Protein AF-A0A2S0VUU7-F1 (afdb_monomer)

Foldseek 3Di:
DD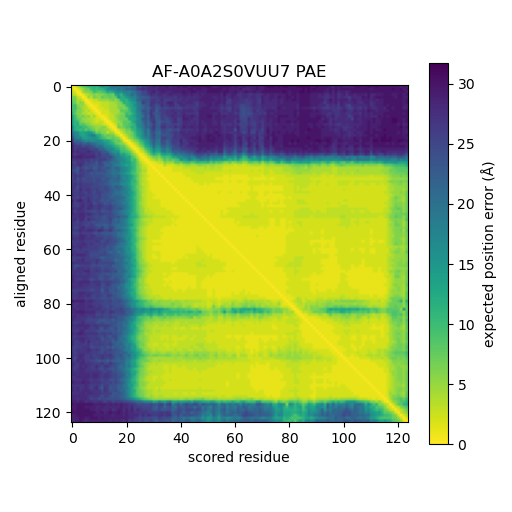DPVVVVVVVVVVVVVVVVPPDPPPDPDVLVVLLVVLVVQLVVCVVVVVLVSNLVSLVVNCVSPLQDLVSLLSNLVSCLSVVDQLVVSCVPRLVSHDPPDPVSVVSSVVSNCSSPVRPPPDDD

InterPro domains:
  IPR011990 Tetratricopeptide-like helical domain superfamily [G3DSA:1.25.40.10] (17-124)
  IPR011990 Tetratricopeptide-like helical domain superfamily [SSF48452] (45-122)

Secondary structure (DSSP, 8-state):
---HHHHHHHHHHHHHHHGGGS--TTSPPHHHHHHHHHHHHHHHHHHTT-HHHHHHHHHHHHHH-TT-HHHHHHHHHHHTTTT--HHHHHHHHTTTS--SSHHHHHHHHHHHHHHHHTTTTS--

pLDDT: mean 83.75, std 18.26, range [49.62, 98.69]

Nearest PDB structures (foldseek):
  6fdp-assembly1_A  TM=6.605E-01  e=3.680E-01  Homo sapiens
  1a17-assembly1_A  TM=6.855E-01  e=8.028E-01  Homo sapiens
  3fp4-assembly1_A  TM=6.556E-01  e=6.190E-01  Saccharomyces cerevisiae
  6q3q-assembly1_B  TM=5.973E-01  e=7.235E-01  Arabidopsis
  5lyn-assembly1_B  TM=5.611E-01  e=7.235E-01  Saccharomyces cerevisiae

Solvent-accessible surface area (backbone atoms only — not comparable to full-atom values): 7038 Å² total; per-residue (Å²): 138,84,63,73,70,60,58,54,54,50,54,54,56,54,56,64,63,61,70,77,73,70,79,85,82,80,70,72,54,67,66,60,51,51,50,54,48,40,55,50,50,24,53,50,25,53,76,70,68,37,38,69,60,19,33,56,31,20,49,52,45,31,73,76,39,47,42,42,28,66,37,48,30,49,31,30,65,31,39,72,76,67,69,59,70,40,67,59,50,46,70,70,42,55,83,52,34,42,60,91,43,72,67,34,36,51,40,42,52,50,24,51,46,56,39,61,72,51,84,77,80,77,82,123

Mean predicted aligned error: 11.36 Å

Radius of gyration: 25.57 Å; Cα contacts (8 Å, |Δi|>4): 105; chains: 1; bounding box: 85×39×47 Å

Sequence (124 aa):
MYKPTLLVTVIMLITSIYFSNANANNFPNPIVLEYSKLVTDYNRFLSLGDYQNAFTTAKKLLDIDPSDTVSYLRLALVSENICLNFEQIIVNYAPLVSEGNESQKAIKDLANILLSSKNNHKCK

Structure (mmCIF, N/CA/C/O backbone):
data_AF-A0A2S0VUU7-F1
#
_entry.id   AF-A0A2S0VUU7-F1
#
loop_
_atom_site.group_PDB
_atom_site.id
_atom_site.type_symbol
_atom_site.label_atom_id
_atom_site.label_alt_id
_atom_site.label_comp_id
_atom_site.label_asym_id
_atom_site.label_entity_id
_atom_site.label_seq_id
_atom_site.pdbx_PDB_ins_code
_atom_site.Cartn_x
_atom_site.Cartn_y
_atom_site.Cartn_z
_atom_site.occupancy
_atom_site.B_iso_or_equiv
_atom_site.auth_seq_id
_atom_site.auth_comp_id
_atom_site.auth_asym_id
_atom_site.auth_atom_id
_atom_site.pdbx_PDB_model_num
ATOM 1 N N . MET A 1 1 ? 63.605 16.452 -34.794 1.00 53.25 1 MET A N 1
ATOM 2 C CA . MET A 1 1 ? 63.212 17.805 -34.334 1.00 53.25 1 MET A CA 1
ATOM 3 C C . MET A 1 1 ? 61.706 17.825 -34.100 1.00 53.25 1 MET A C 1
ATOM 5 O O . MET A 1 1 ? 60.951 17.864 -35.062 1.00 53.25 1 MET A O 1
ATOM 9 N N . TYR A 1 2 ? 6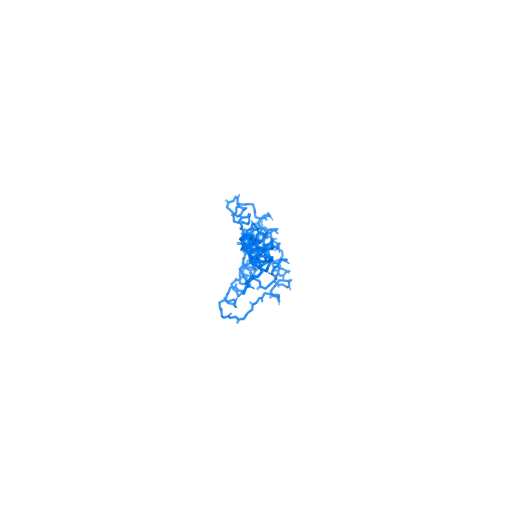1.265 17.700 -32.846 1.00 49.72 2 TYR A N 1
ATOM 10 C CA . TYR A 1 2 ? 59.844 17.717 -32.474 1.00 49.72 2 TYR A CA 1
ATOM 11 C C . TYR A 1 2 ? 59.357 19.177 -32.432 1.00 49.72 2 TYR A C 1
ATOM 13 O O . TYR A 1 2 ? 60.006 20.011 -31.801 1.00 49.72 2 TYR A O 1
ATOM 21 N N . LYS A 1 3 ? 58.275 19.519 -33.149 1.00 51.12 3 LYS A N 1
ATOM 22 C CA . LYS A 1 3 ? 57.759 20.899 -33.220 1.00 51.12 3 LYS A CA 1
ATOM 23 C C . LYS A 1 3 ? 56.951 21.222 -31.948 1.00 51.12 3 LYS A C 1
ATOM 25 O O . LYS A 1 3 ? 56.007 20.488 -31.653 1.00 51.12 3 LYS A O 1
ATOM 30 N N . PRO A 1 4 ? 57.259 22.313 -31.220 1.00 57.38 4 PRO A N 1
ATOM 31 C CA . PRO A 1 4 ? 56.635 22.636 -29.929 1.00 57.38 4 PRO A CA 1
ATOM 32 C C . PRO A 1 4 ? 55.118 22.868 -30.014 1.00 57.38 4 PRO A C 1
ATOM 34 O O . PRO A 1 4 ? 54.408 22.678 -29.032 1.00 57.38 4 PRO A O 1
ATOM 37 N N . THR A 1 5 ? 54.592 23.188 -31.198 1.00 60.53 5 THR A N 1
ATOM 38 C CA . THR A 1 5 ? 53.156 23.359 -31.452 1.00 60.53 5 THR A CA 1
ATOM 39 C C . THR A 1 5 ? 52.343 22.078 -31.280 1.00 60.53 5 THR A C 1
ATOM 41 O O . THR A 1 5 ? 51.206 22.156 -30.831 1.00 60.53 5 THR A O 1
ATOM 44 N N . LEU A 1 6 ? 52.914 20.903 -31.572 1.00 58.31 6 LEU A N 1
ATOM 45 C CA . LEU A 1 6 ? 52.187 19.630 -31.481 1.00 58.31 6 LEU A CA 1
ATOM 46 C C . LEU A 1 6 ? 51.996 19.172 -30.024 1.00 58.31 6 LEU A C 1
ATOM 48 O O . LEU A 1 6 ? 51.002 18.537 -29.687 1.00 58.31 6 LEU A O 1
ATOM 52 N N . LEU A 1 7 ? 52.945 19.512 -29.145 1.00 57.31 7 LEU A N 1
ATOM 53 C CA . LEU A 1 7 ? 52.896 19.159 -27.724 1.00 57.31 7 LEU A CA 1
ATOM 54 C C . LEU A 1 7 ? 51.825 19.979 -26.984 1.00 57.31 7 LEU A C 1
ATOM 56 O O . LEU A 1 7 ? 51.068 19.433 -26.186 1.00 57.31 7 LEU A O 1
ATOM 60 N N . VAL A 1 8 ? 51.716 21.276 -27.295 1.00 60.31 8 VAL A N 1
ATOM 61 C CA . VAL A 1 8 ? 50.739 22.187 -26.671 1.00 60.31 8 VAL A CA 1
ATOM 62 C C . VAL A 1 8 ? 49.304 21.831 -27.068 1.00 60.31 8 VAL A C 1
ATOM 64 O O . VAL A 1 8 ? 48.414 21.840 -26.219 1.00 60.31 8 VAL A O 1
ATOM 67 N N . THR A 1 9 ? 49.067 21.444 -28.325 1.00 58.78 9 THR A N 1
ATOM 68 C CA . THR A 1 9 ? 47.734 21.011 -28.781 1.00 58.78 9 THR A CA 1
ATOM 69 C C . THR A 1 9 ? 47.298 19.698 -28.141 1.00 58.78 9 THR A C 1
ATOM 71 O O . THR A 1 9 ? 46.129 19.541 -27.800 1.00 58.78 9 THR A O 1
ATOM 74 N N . VAL A 1 10 ? 48.233 18.768 -27.930 1.00 60.03 10 VAL A N 1
ATOM 75 C CA . VAL A 1 10 ? 47.947 17.494 -27.258 1.00 60.03 10 VAL A CA 1
ATOM 76 C C . VAL A 1 10 ? 47.630 17.732 -25.780 1.00 60.03 10 VAL A C 1
ATOM 78 O O . VAL A 1 10 ? 46.637 17.209 -25.291 1.00 60.03 10 VAL A O 1
ATOM 81 N N . ILE A 1 11 ? 48.375 18.598 -25.085 1.00 59.09 11 ILE A N 1
ATOM 82 C CA . ILE A 1 11 ? 48.094 18.946 -23.680 1.00 59.09 11 ILE A CA 1
ATOM 83 C C . ILE A 1 11 ? 46.722 19.635 -23.527 1.00 59.09 11 ILE A C 1
ATOM 85 O O . ILE A 1 11 ? 45.990 19.303 -22.599 1.00 59.09 11 ILE A O 1
ATOM 89 N N . MET A 1 12 ? 46.324 20.514 -24.457 1.00 57.75 12 MET A N 1
ATOM 90 C CA . MET A 1 12 ? 44.991 21.150 -24.462 1.00 57.75 12 MET A CA 1
ATOM 91 C C . MET A 1 12 ? 43.838 20.164 -24.721 1.00 57.75 12 MET A C 1
ATOM 93 O O . MET A 1 12 ? 42.755 20.309 -24.151 1.00 57.75 12 MET A O 1
ATOM 97 N N . LEU A 1 13 ? 44.055 19.144 -25.557 1.00 56.34 13 LEU A N 1
ATOM 98 C CA . LEU A 1 13 ? 43.075 18.074 -25.783 1.00 56.34 13 LEU A CA 1
ATOM 99 C C . LEU A 1 13 ? 42.935 17.160 -24.561 1.00 56.34 13 LEU A C 1
ATOM 101 O O . LEU A 1 13 ? 41.838 16.720 -24.240 1.00 56.34 13 LEU A O 1
ATOM 105 N N . ILE A 1 14 ? 44.030 16.891 -23.851 1.00 56.38 14 ILE A N 1
ATOM 106 C CA . ILE A 1 14 ? 43.991 16.024 -22.672 1.00 56.38 14 ILE A CA 1
ATOM 107 C C . ILE A 1 14 ? 43.279 16.738 -21.509 1.00 56.38 14 ILE A C 1
ATOM 109 O O . ILE A 1 14 ? 42.430 16.134 -20.860 1.00 56.38 14 ILE A O 1
ATOM 113 N N . THR A 1 15 ? 43.533 18.030 -21.264 1.00 54.94 15 THR A N 1
ATOM 114 C CA 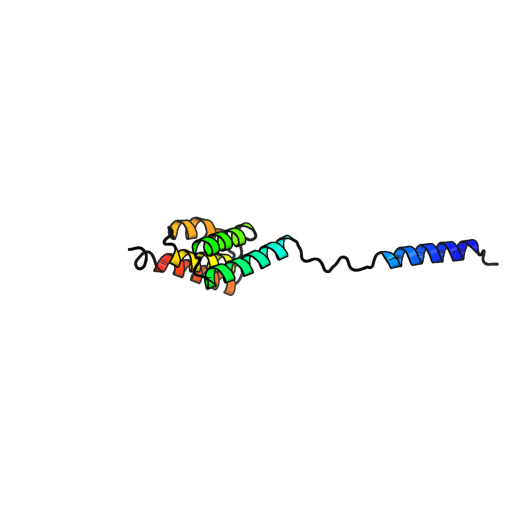. THR A 1 15 ? 42.879 18.775 -20.165 1.00 54.94 15 THR A CA 1
ATOM 115 C C . THR A 1 15 ? 41.381 19.003 -20.378 1.00 54.94 15 THR A C 1
ATOM 117 O O . THR A 1 15 ? 40.628 19.026 -19.405 1.00 54.94 15 THR A O 1
ATOM 120 N N . SER A 1 16 ? 40.923 19.110 -21.628 1.00 53.44 16 SER A N 1
ATOM 121 C CA . SER A 1 16 ? 39.493 19.223 -21.953 1.00 53.44 16 SER A CA 1
ATOM 122 C C . SER A 1 16 ? 38.713 17.919 -21.726 1.00 53.44 16 SER A C 1
ATOM 124 O O . SER A 1 16 ? 37.508 17.972 -21.493 1.00 53.44 16 SER A O 1
ATOM 126 N N . ILE A 1 17 ? 39.389 16.765 -21.691 1.00 54.41 17 ILE A N 1
ATOM 127 C CA . ILE A 1 17 ? 38.789 15.466 -21.334 1.00 54.41 17 ILE A CA 1
ATOM 128 C C . ILE A 1 17 ? 38.704 15.281 -19.805 1.00 54.41 17 ILE A C 1
ATOM 130 O O . ILE A 1 17 ? 37.841 14.556 -19.319 1.00 54.41 17 ILE A O 1
ATOM 134 N N . TYR A 1 18 ? 39.551 15.954 -19.016 1.00 51.03 18 TYR A N 1
ATOM 135 C CA . TYR A 1 18 ? 39.530 15.823 -17.551 1.00 51.03 18 TYR A CA 1
ATOM 136 C C . TYR A 1 18 ? 38.426 16.643 -16.860 1.00 51.03 18 TYR A C 1
ATOM 138 O O . TYR A 1 18 ? 38.002 16.273 -15.766 1.00 51.03 18 TYR A O 1
ATOM 146 N N . PHE A 1 19 ? 37.919 17.718 -17.477 1.00 50.59 19 PHE A N 1
ATOM 147 C CA . PHE A 1 19 ? 36.901 18.583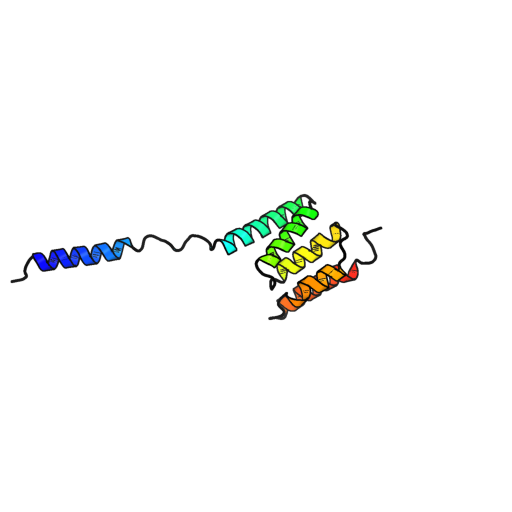 -16.854 1.00 50.59 19 PHE A CA 1
ATOM 148 C C . PHE A 1 19 ? 35.461 18.048 -16.932 1.00 50.59 19 PHE A C 1
ATOM 150 O O . PHE A 1 19 ? 34.588 18.558 -16.233 1.00 50.59 19 PHE A O 1
ATOM 157 N N . SER A 1 20 ? 35.194 17.011 -17.728 1.00 50.66 20 SER A N 1
ATOM 158 C CA . SER A 1 20 ? 33.856 16.413 -17.853 1.00 50.66 20 SER A CA 1
ATOM 159 C C . SER A 1 20 ? 33.541 15.339 -16.804 1.00 50.66 20 SER A C 1
ATOM 161 O O . SER A 1 20 ? 32.426 14.828 -16.785 1.00 50.66 20 SER A O 1
ATOM 163 N N . ASN A 1 21 ? 34.463 15.037 -15.882 1.00 52.88 21 ASN A N 1
ATOM 164 C CA . ASN A 1 21 ? 34.253 14.037 -14.826 1.00 52.88 21 ASN A CA 1
ATOM 165 C C . ASN A 1 21 ? 34.022 14.641 -13.430 1.00 52.88 21 ASN A C 1
ATOM 167 O O . ASN A 1 21 ? 34.349 14.030 -12.414 1.00 52.88 21 ASN A O 1
ATOM 171 N N . ALA A 1 22 ? 33.411 15.824 -13.357 1.00 49.72 22 ALA A N 1
ATOM 172 C CA . ALA A 1 22 ? 32.832 16.329 -12.116 1.00 49.72 22 ALA A CA 1
ATOM 173 C C . ALA A 1 22 ? 31.377 15.829 -11.969 1.00 49.72 22 ALA A C 1
ATOM 175 O O . ALA A 1 22 ? 30.436 16.507 -12.359 1.00 49.72 22 ALA A O 1
ATOM 176 N N . ASN A 1 23 ? 31.216 14.615 -11.428 1.00 54.62 23 ASN A N 1
ATOM 177 C CA . ASN A 1 23 ? 30.036 14.108 -10.703 1.00 54.62 23 ASN A CA 1
ATOM 178 C C . ASN A 1 23 ? 28.638 14.628 -11.126 1.00 54.62 23 ASN A C 1
ATOM 180 O O . ASN A 1 23 ? 28.003 15.378 -10.388 1.00 54.62 23 ASN A O 1
ATOM 184 N N . ALA A 1 24 ? 28.088 14.126 -12.235 1.00 49.62 24 ALA A N 1
ATOM 185 C CA . ALA A 1 24 ? 26.656 14.256 -12.551 1.00 49.62 24 ALA A CA 1
ATOM 186 C C . ALA A 1 24 ? 25.785 13.107 -11.982 1.00 49.62 24 ALA A C 1
ATOM 188 O O . ALA A 1 24 ? 24.571 13.103 -12.161 1.00 49.62 24 ALA A O 1
ATOM 189 N N . ASN A 1 25 ? 26.376 12.137 -11.273 1.00 52.59 25 ASN A N 1
ATOM 190 C CA . ASN A 1 25 ? 25.716 10.859 -10.961 1.00 52.59 25 ASN A CA 1
ATOM 191 C C . ASN A 1 25 ? 25.056 10.768 -9.570 1.00 52.59 25 ASN A C 1
ATOM 193 O O . ASN A 1 25 ? 24.628 9.685 -9.188 1.00 52.59 25 ASN A O 1
ATOM 197 N N . ASN A 1 26 ? 24.952 11.862 -8.807 1.00 62.53 26 ASN A N 1
ATOM 198 C CA . ASN A 1 26 ? 24.428 11.823 -7.429 1.00 62.53 26 ASN A CA 1
ATOM 199 C C . ASN A 1 26 ? 23.079 12.528 -7.223 1.00 62.53 26 ASN A C 1
ATOM 201 O O . ASN A 1 26 ? 22.648 12.689 -6.082 1.00 62.53 26 ASN A O 1
ATOM 205 N N . PHE A 1 27 ? 22.386 12.936 -8.288 1.00 62.34 27 PHE A N 1
ATOM 206 C CA . PHE A 1 27 ? 21.023 13.445 -8.148 1.00 62.34 27 PHE A CA 1
ATOM 207 C C . PHE A 1 27 ? 20.033 12.280 -8.259 1.00 62.34 27 PHE A C 1
ATOM 209 O O . PHE A 1 27 ? 19.995 11.628 -9.306 1.00 62.34 27 PHE A O 1
ATOM 216 N N . PRO A 1 28 ? 19.252 11.973 -7.203 1.00 71.62 28 PRO A N 1
ATOM 217 C CA . PRO A 1 28 ? 18.247 10.923 -7.284 1.00 71.62 28 PRO A CA 1
ATOM 218 C C . PRO A 1 28 ? 17.253 11.256 -8.399 1.00 71.62 28 PRO A C 1
ATOM 220 O O . PRO A 1 28 ? 16.857 12.411 -8.561 1.00 71.62 28 PRO A O 1
ATOM 223 N N . ASN A 1 29 ? 16.860 10.236 -9.169 1.00 86.88 29 ASN A N 1
ATOM 224 C CA . ASN A 1 29 ? 15.841 10.370 -10.207 1.00 86.88 29 ASN A CA 1
ATOM 225 C C . ASN A 1 29 ? 14.606 11.086 -9.611 1.00 86.88 29 ASN A C 1
ATOM 227 O O . ASN A 1 29 ? 14.132 10.648 -8.558 1.00 86.88 29 ASN A O 1
ATOM 231 N N . PRO A 1 30 ? 14.079 12.152 -10.247 1.00 90.88 30 PRO A N 1
ATOM 232 C CA . PRO A 1 30 ? 12.947 12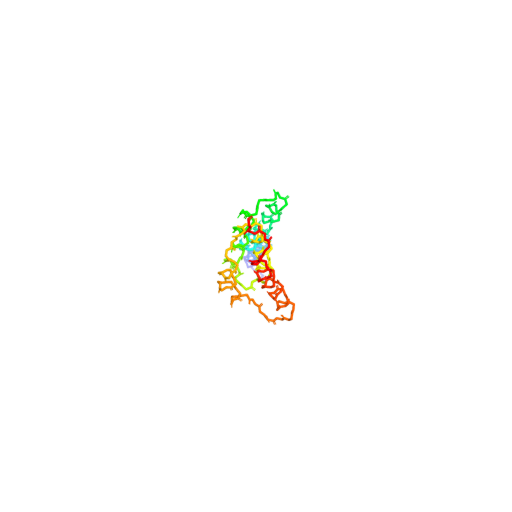.913 -9.719 1.00 90.88 30 PRO A CA 1
ATOM 233 C C . PRO A 1 30 ? 11.743 12.053 -9.316 1.00 90.88 30 PRO A C 1
ATOM 235 O O . PRO A 1 30 ? 11.135 12.320 -8.285 1.00 90.88 30 PRO A O 1
ATOM 238 N N . ILE A 1 31 ? 11.455 10.980 -10.062 1.00 91.62 31 ILE A N 1
ATOM 239 C CA . ILE A 1 31 ? 10.361 10.043 -9.758 1.00 91.62 31 ILE A CA 1
ATOM 240 C C . ILE A 1 31 ? 10.647 9.281 -8.458 1.00 91.62 31 ILE A C 1
ATOM 242 O O . ILE A 1 31 ? 9.773 9.142 -7.609 1.00 91.62 31 ILE A O 1
ATOM 246 N N . VAL A 1 32 ? 11.888 8.830 -8.257 1.00 91.69 32 VAL A N 1
ATOM 247 C CA . VAL A 1 32 ? 12.308 8.137 -7.025 1.00 91.69 32 VAL A CA 1
ATOM 248 C C . VAL A 1 32 ? 12.256 9.089 -5.826 1.00 91.69 32 VAL A C 1
ATOM 250 O O . VAL A 1 32 ? 11.834 8.703 -4.732 1.00 91.69 32 VAL A O 1
ATOM 253 N N . LEU A 1 33 ? 12.645 10.351 -6.025 1.00 93.88 33 LEU A N 1
ATOM 254 C CA . LEU A 1 33 ? 12.553 11.380 -4.993 1.00 93.88 33 LEU A CA 1
ATOM 255 C C . LEU A 1 33 ? 11.092 11.658 -4.613 1.00 93.88 33 LEU A C 1
ATOM 257 O O . LEU A 1 33 ? 10.763 11.682 -3.428 1.00 93.88 33 LEU A O 1
ATOM 261 N N . GLU A 1 34 ? 10.210 11.821 -5.594 1.00 95.94 34 GLU A N 1
ATOM 262 C CA . GLU A 1 34 ? 8.780 12.014 -5.355 1.00 95.94 34 GLU A CA 1
ATOM 263 C C . GLU A 1 34 ? 8.156 10.810 -4.644 1.00 95.94 34 GLU A C 1
ATOM 265 O O . GLU A 1 34 ? 7.494 10.973 -3.618 1.00 95.94 34 GLU A O 1
ATOM 270 N N . TYR A 1 35 ? 8.438 9.600 -5.121 1.00 96.75 35 TYR A N 1
ATOM 271 C CA . TYR A 1 35 ? 7.943 8.366 -4.523 1.00 96.75 35 TYR A CA 1
ATOM 272 C C . TYR A 1 35 ? 8.373 8.231 -3.054 1.00 96.75 35 TYR A C 1
ATOM 274 O O . TYR A 1 35 ? 7.551 8.005 -2.166 1.00 96.75 35 TYR A O 1
ATOM 282 N N . SER A 1 36 ? 9.659 8.441 -2.757 1.00 96.50 36 SER A N 1
ATOM 283 C CA . SER A 1 36 ? 10.179 8.371 -1.382 1.00 96.50 36 SER A CA 1
ATOM 284 C C . SER A 1 36 ? 9.584 9.441 -0.459 1.00 96.50 36 SER A C 1
ATOM 286 O O . SER A 1 36 ? 9.298 9.172 0.716 1.00 96.50 36 SER A O 1
ATOM 288 N N . LYS A 1 37 ? 9.323 10.641 -0.989 1.00 98.00 37 LYS A N 1
ATOM 289 C CA . LYS A 1 37 ? 8.606 11.693 -0.268 1.00 98.00 37 LYS A CA 1
ATOM 290 C C . LYS A 1 37 ? 7.174 11.266 0.045 1.00 98.00 37 LYS A C 1
ATOM 292 O O . LYS A 1 37 ? 6.758 11.398 1.193 1.00 98.00 37 LYS A O 1
ATOM 297 N N . LEU A 1 38 ? 6.450 10.704 -0.922 1.00 98.50 38 LEU A N 1
ATOM 298 C CA . LEU A 1 38 ? 5.089 10.199 -0.715 1.00 98.50 38 LEU A CA 1
ATOM 299 C C . LEU A 1 38 ? 5.057 9.078 0.333 1.00 98.50 38 LEU A C 1
ATOM 301 O O . LEU A 1 38 ? 4.195 9.088 1.206 1.00 98.50 38 LEU A O 1
ATOM 305 N N . VAL A 1 39 ? 6.026 8.160 0.340 1.00 98.38 39 VAL A N 1
ATOM 306 C CA . VAL A 1 39 ? 6.132 7.142 1.404 1.00 98.38 39 VAL A CA 1
ATOM 307 C C . VAL A 1 39 ? 6.320 7.791 2.782 1.00 98.38 39 VAL A C 1
ATOM 309 O O . VAL A 1 39 ? 5.686 7.379 3.757 1.00 98.38 39 VAL A O 1
ATOM 312 N N . THR A 1 40 ? 7.162 8.823 2.872 1.00 98.50 40 THR A N 1
ATOM 313 C CA . THR A 1 40 ? 7.407 9.562 4.122 1.00 98.50 40 THR A CA 1
ATOM 314 C C . THR A 1 40 ? 6.154 10.302 4.590 1.00 98.50 40 THR A C 1
ATOM 316 O O . THR A 1 40 ? 5.778 10.201 5.760 1.00 98.50 40 THR A O 1
ATOM 319 N N . ASP A 1 41 ? 5.475 11.000 3.681 1.00 98.56 41 ASP A N 1
ATOM 320 C CA . ASP A 1 41 ? 4.225 11.706 3.957 1.00 98.56 41 ASP A CA 1
ATOM 321 C C . ASP A 1 41 ? 3.125 10.729 4.398 1.00 98.56 41 ASP A C 1
ATOM 323 O O . ASP A 1 41 ? 2.461 10.986 5.401 1.00 98.56 41 ASP A O 1
ATOM 327 N N . TYR A 1 42 ? 2.986 9.573 3.737 1.00 98.62 42 TYR A N 1
ATOM 328 C CA . TYR A 1 42 ? 2.052 8.513 4.134 1.00 98.62 42 TYR A CA 1
ATOM 329 C C . TYR A 1 42 ? 2.298 8.068 5.578 1.00 98.62 42 TYR A C 1
ATOM 331 O O . TYR A 1 42 ? 1.366 8.036 6.381 1.00 98.62 42 TYR A O 1
ATOM 339 N N . ASN A 1 43 ? 3.549 7.751 5.928 1.00 98.44 43 ASN A N 1
ATOM 340 C CA . ASN A 1 43 ? 3.891 7.289 7.275 1.00 98.44 43 ASN A CA 1
ATOM 341 C C . ASN A 1 43 ? 3.607 8.380 8.320 1.00 98.44 43 ASN A C 1
ATOM 343 O O . ASN A 1 43 ? 3.084 8.080 9.394 1.00 98.44 43 ASN A O 1
ATOM 347 N N . ARG A 1 44 ? 3.896 9.649 7.993 1.00 98.69 44 ARG A N 1
ATOM 348 C CA . ARG A 1 44 ? 3.569 10.793 8.852 1.00 98.69 44 ARG A CA 1
ATOM 349 C C . ARG A 1 44 ? 2.061 10.900 9.072 1.00 98.69 44 ARG A C 1
ATOM 351 O O . ARG A 1 44 ? 1.633 10.936 10.221 1.00 98.69 44 ARG A O 1
ATOM 358 N N . PHE A 1 45 ? 1.257 10.917 8.012 1.00 98.56 45 PHE A N 1
ATOM 359 C CA . PHE A 1 45 ? -0.202 11.000 8.126 1.00 98.56 45 PHE A CA 1
ATOM 360 C C . PHE A 1 45 ? -0.787 9.829 8.917 1.00 98.56 45 PHE A C 1
ATOM 362 O O . PHE A 1 45 ? -1.610 10.048 9.803 1.00 98.56 45 PHE A O 1
ATOM 369 N N . LEU A 1 46 ? -0.292 8.609 8.687 1.00 96.75 46 LEU A N 1
ATOM 370 C CA . LEU A 1 46 ? -0.709 7.431 9.444 1.00 96.75 46 LEU A CA 1
ATOM 371 C C . LEU A 1 46 ? -0.405 7.584 10.944 1.00 96.75 46 LEU A C 1
ATOM 373 O O . LEU A 1 46 ? -1.264 7.296 11.771 1.00 96.75 46 LEU A O 1
ATOM 377 N N . SER A 1 47 ? 0.781 8.093 11.298 1.00 97.69 47 SER A N 1
ATOM 378 C CA . SER A 1 47 ? 1.164 8.335 12.700 1.00 97.69 47 SER A CA 1
ATOM 379 C C . SER A 1 47 ? 0.326 9.415 13.394 1.00 97.69 47 SER A C 1
ATOM 381 O O . SER A 1 47 ? 0.153 9.371 14.609 1.00 97.69 47 SER A O 1
ATOM 383 N N . LEU A 1 48 ? -0.221 10.360 12.625 1.00 97.81 48 LEU A N 1
ATOM 384 C CA . LEU A 1 48 ? -1.103 11.423 13.113 1.00 97.81 48 LEU A CA 1
ATOM 385 C C . LEU A 1 48 ? -2.581 11.000 13.163 1.00 97.81 48 LEU A C 1
ATOM 387 O O . LEU A 1 48 ? -3.417 11.787 13.599 1.00 97.81 48 LEU A O 1
ATOM 391 N N . GLY A 1 49 ? -2.921 9.791 12.701 1.00 95.62 49 GLY A N 1
ATOM 392 C CA . GLY A 1 49 ? -4.310 9.352 12.533 1.00 95.62 49 GLY A CA 1
ATOM 393 C C . GLY A 1 49 ? -5.052 10.075 11.401 1.00 95.62 49 GLY A C 1
ATOM 394 O O . GLY A 1 49 ? -6.274 9.990 11.309 1.00 95.62 49 GLY A O 1
ATOM 395 N N . ASP A 1 50 ? -4.332 10.780 10.526 1.00 97.31 50 ASP A N 1
ATOM 396 C CA . ASP A 1 50 ? -4.892 11.472 9.367 1.00 97.31 50 ASP A CA 1
ATOM 397 C C . ASP A 1 50 ? -5.070 10.488 8.202 1.00 97.31 50 ASP A C 1
ATOM 399 O O . ASP A 1 50 ? -4.323 10.455 7.216 1.00 97.31 50 ASP A O 1
ATOM 403 N N . TYR A 1 51 ? -6.063 9.616 8.354 1.00 95.44 51 TYR A N 1
ATOM 404 C CA . TYR A 1 51 ? -6.300 8.519 7.423 1.00 95.44 51 TYR A CA 1
ATOM 405 C C . TYR A 1 51 ? -6.739 9.000 6.033 1.00 95.44 51 TYR A C 1
ATOM 407 O O . TYR A 1 51 ? -6.446 8.340 5.038 1.00 95.44 51 TYR A O 1
ATOM 415 N N . GLN A 1 52 ? -7.372 10.172 5.923 1.00 96.12 52 GLN A N 1
ATOM 416 C CA . GLN A 1 52 ? -7.792 10.718 4.631 1.00 96.12 52 GLN A CA 1
ATOM 417 C C . GLN A 1 52 ? -6.587 11.141 3.775 1.00 96.12 52 GLN A C 1
ATOM 419 O O . GLN A 1 52 ? -6.516 10.821 2.579 1.00 96.12 52 GLN A O 1
ATOM 424 N N . ASN A 1 53 ? -5.610 11.825 4.376 1.00 97.81 53 ASN A N 1
ATOM 425 C CA . ASN A 1 53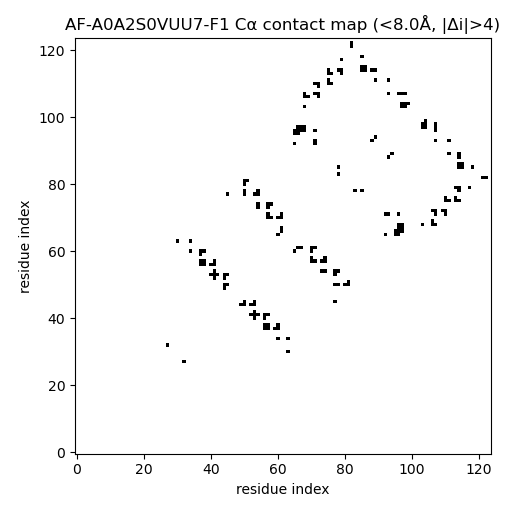 ? -4.388 12.209 3.672 1.00 97.81 53 ASN A CA 1
ATOM 426 C C . ASN A 1 53 ? -3.459 11.013 3.441 1.00 97.81 53 ASN A C 1
ATOM 428 O O . ASN A 1 53 ? -2.863 10.908 2.363 1.00 97.81 53 ASN A O 1
ATOM 432 N N . ALA A 1 54 ? -3.388 10.062 4.377 1.00 98.31 54 ALA A N 1
ATOM 433 C CA . ALA A 1 54 ? -2.676 8.804 4.157 1.00 98.31 54 ALA A CA 1
ATOM 434 C C . ALA A 1 54 ? -3.281 8.014 2.978 1.00 98.31 54 ALA A C 1
ATOM 436 O O . ALA A 1 54 ? -2.540 7.579 2.098 1.00 98.31 54 ALA A O 1
ATOM 437 N N . PHE A 1 55 ? -4.610 7.919 2.872 1.00 96.94 55 PHE A N 1
ATOM 438 C CA . PHE A 1 55 ? -5.288 7.279 1.737 1.00 96.94 55 PHE A CA 1
ATOM 439 C C . PHE A 1 55 ? -4.967 7.964 0.410 1.00 96.94 55 PHE A C 1
ATOM 441 O O . PHE A 1 55 ? -4.570 7.313 -0.556 1.00 96.94 55 PHE A O 1
ATOM 448 N N . THR A 1 56 ? -5.064 9.293 0.376 1.00 97.94 56 THR A N 1
ATOM 449 C CA . THR A 1 56 ? -4.726 10.082 -0.818 1.00 97.94 56 THR A CA 1
ATOM 450 C C . THR A 1 56 ? -3.272 9.868 -1.239 1.00 97.94 56 THR A C 1
ATOM 452 O O . THR A 1 56 ? -2.973 9.773 -2.427 1.00 97.94 56 THR A O 1
ATOM 455 N N . THR A 1 57 ? -2.362 9.752 -0.274 1.00 98.56 57 THR A N 1
ATOM 456 C CA . THR A 1 57 ? -0.941 9.512 -0.537 1.00 98.56 57 THR A CA 1
ATOM 457 C C . THR A 1 57 ? -0.690 8.097 -1.058 1.00 98.56 57 THR A C 1
ATOM 459 O O . THR A 1 57 ? 0.063 7.933 -2.013 1.00 98.56 57 THR A O 1
ATOM 462 N N . ALA A 1 58 ? -1.364 7.084 -0.505 1.00 98.38 58 ALA A N 1
ATOM 463 C CA . ALA A 1 58 ? -1.282 5.708 -0.997 1.00 98.38 58 ALA A CA 1
ATOM 464 C C . ALA A 1 58 ? -1.765 5.579 -2.450 1.00 98.38 58 ALA A C 1
ATOM 466 O O . ALA A 1 58 ? -1.129 4.891 -3.244 1.00 98.38 58 ALA A O 1
ATOM 467 N N . LYS A 1 59 ? -2.832 6.296 -2.829 1.00 98.12 59 LYS A N 1
ATOM 468 C CA . LYS A 1 59 ? -3.273 6.362 -4.230 1.00 98.12 59 LYS A CA 1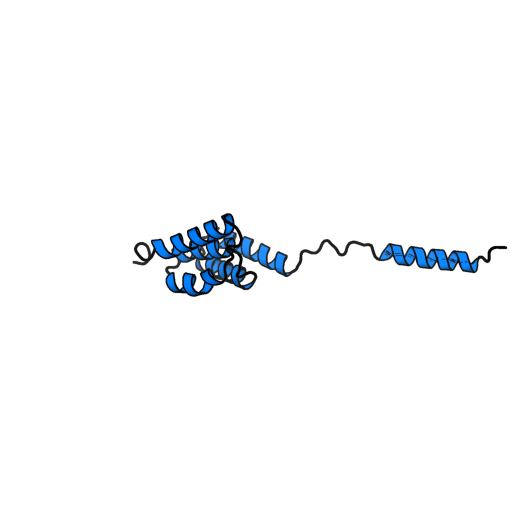
ATOM 469 C C . LYS A 1 59 ? -2.202 6.948 -5.146 1.00 98.12 59 LYS A C 1
ATOM 471 O O . LYS A 1 59 ? -1.901 6.344 -6.161 1.00 98.12 59 LYS A O 1
ATOM 476 N N . LYS A 1 60 ? -1.582 8.067 -4.758 1.00 98.38 60 LYS A N 1
ATOM 477 C CA . LYS A 1 60 ? -0.508 8.689 -5.552 1.00 98.38 60 LYS A CA 1
ATOM 478 C C . LYS A 1 60 ? 0.692 7.766 -5.753 1.00 98.38 60 LYS A C 1
ATOM 480 O O . LYS A 1 60 ? 1.305 7.799 -6.810 1.00 98.38 60 LYS A O 1
ATOM 485 N N . LEU A 1 61 ? 1.027 6.943 -4.756 1.00 98.50 61 LEU A N 1
ATOM 486 C CA . LEU A 1 61 ? 2.077 5.933 -4.910 1.00 98.50 61 LEU A CA 1
ATOM 487 C C . LEU A 1 61 ? 1.718 4.918 -6.008 1.00 98.50 61 LEU A C 1
ATOM 489 O O . LEU A 1 61 ? 2.561 4.615 -6.845 1.00 98.50 61 LEU A O 1
ATOM 493 N N . LEU A 1 62 ? 0.461 4.465 -6.046 1.00 98.06 62 LEU A N 1
ATOM 494 C CA . LEU A 1 62 ? -0.051 3.579 -7.099 1.00 98.06 62 LEU A CA 1
ATOM 495 C C . LEU A 1 62 ? -0.227 4.279 -8.453 1.00 98.06 62 LEU A C 1
ATOM 497 O O . LEU A 1 62 ? -0.171 3.616 -9.478 1.00 98.06 62 LEU A O 1
ATOM 501 N N . ASP A 1 63 ? -0.420 5.598 -8.484 1.00 97.56 63 ASP A N 1
ATOM 502 C CA . ASP A 1 63 ? -0.432 6.358 -9.740 1.00 97.56 63 ASP A CA 1
ATOM 503 C C . ASP A 1 63 ? 0.978 6.420 -10.366 1.00 97.56 63 ASP A C 1
ATOM 505 O O . ASP A 1 63 ? 1.108 6.446 -11.589 1.00 97.56 63 ASP A O 1
ATOM 509 N N . ILE A 1 64 ? 2.036 6.424 -9.539 1.00 97.44 64 ILE A N 1
ATOM 510 C CA . ILE A 1 64 ? 3.437 6.357 -9.991 1.00 97.44 64 ILE A CA 1
ATOM 511 C C . ILE A 1 64 ? 3.808 4.932 -10.413 1.00 97.44 64 ILE A C 1
ATOM 513 O O . ILE A 1 64 ? 4.394 4.744 -11.479 1.00 97.44 64 ILE A O 1
ATOM 517 N N . ASP A 1 65 ? 3.489 3.942 -9.579 1.00 97.56 65 ASP A N 1
ATOM 518 C CA . ASP A 1 65 ? 3.720 2.526 -9.868 1.00 97.56 65 ASP A CA 1
ATOM 519 C C . ASP A 1 65 ? 2.483 1.688 -9.509 1.00 97.56 65 ASP A C 1
ATOM 521 O O . ASP A 1 65 ? 2.332 1.242 -8.365 1.00 97.56 65 ASP A O 1
ATOM 525 N N . PRO A 1 66 ? 1.607 1.416 -10.493 1.00 97.81 66 PRO A N 1
ATOM 526 C CA . PRO A 1 66 ? 0.417 0.596 -10.280 1.00 97.81 66 PRO A CA 1
ATOM 527 C C . PRO A 1 66 ? 0.727 -0.856 -9.906 1.00 97.81 66 PRO A C 1
ATOM 529 O O . PRO A 1 66 ? -0.146 -1.557 -9.391 1.00 97.81 66 PRO A O 1
ATOM 532 N N . SER A 1 67 ? 1.950 -1.321 -10.176 1.00 97.75 67 SER A N 1
ATOM 533 C CA . SER A 1 67 ? 2.369 -2.698 -9.930 1.00 97.75 67 SER A CA 1
ATOM 534 C C . SER A 1 67 ? 2.855 -2.932 -8.496 1.00 97.75 67 SER A C 1
ATOM 536 O O . SER A 1 67 ? 2.979 -4.091 -8.082 1.00 97.75 67 SER A O 1
ATOM 538 N N . ASP A 1 68 ? 3.090 -1.865 -7.718 1.00 97.94 68 ASP A N 1
ATOM 539 C CA . ASP A 1 68 ? 3.652 -1.968 -6.374 1.00 97.94 68 ASP A CA 1
ATOM 540 C C . ASP A 1 68 ? 2.660 -2.547 -5.356 1.00 97.94 68 ASP A C 1
ATOM 542 O O . ASP A 1 68 ? 1.746 -1.896 -4.837 1.00 97.94 68 ASP A O 1
ATOM 546 N N . THR A 1 69 ? 2.934 -3.793 -4.980 1.00 98.31 69 THR A N 1
ATOM 547 C CA . THR A 1 69 ? 2.202 -4.522 -3.943 1.00 98.31 69 THR A CA 1
ATOM 548 C C . THR A 1 69 ? 2.226 -3.828 -2.581 1.00 98.31 69 THR A C 1
ATOM 550 O O . THR A 1 69 ? 1.244 -3.909 -1.842 1.00 98.31 69 THR A O 1
ATOM 553 N N . VAL A 1 70 ? 3.305 -3.118 -2.228 1.00 98.19 70 VAL A N 1
ATOM 554 C CA . VAL A 1 70 ? 3.419 -2.459 -0.918 1.00 98.19 70 VAL A CA 1
ATOM 555 C C . VAL A 1 70 ? 2.502 -1.242 -0.859 1.00 98.19 70 VAL A C 1
ATOM 557 O O . VAL A 1 70 ? 1.817 -1.039 0.143 1.00 98.19 70 VAL A O 1
ATOM 560 N N . SER A 1 71 ? 2.437 -0.451 -1.925 1.00 98.38 71 SER A N 1
ATOM 561 C CA . SER A 1 71 ? 1.516 0.681 -2.042 1.00 98.38 71 SER A CA 1
ATOM 562 C C . SER A 1 71 ? 0.059 0.237 -2.079 1.00 98.38 71 SER A C 1
ATOM 564 O O . SER A 1 71 ? -0.786 0.876 -1.448 1.00 98.38 71 SER A O 1
ATOM 566 N N . TYR A 1 72 ? -0.238 -0.910 -2.692 1.00 98.31 72 TYR A N 1
ATOM 567 C CA . TYR A 1 72 ? -1.568 -1.512 -2.601 1.00 98.31 72 TYR A CA 1
ATOM 568 C C . TYR A 1 72 ? -1.921 -1.941 -1.171 1.00 98.31 72 TYR A C 1
ATOM 570 O O . TYR A 1 72 ? -3.010 -1.633 -0.682 1.00 98.31 72 TYR A O 1
ATOM 578 N N . LEU A 1 73 ? -0.982 -2.550 -0.442 1.00 97.75 73 LEU A N 1
ATOM 579 C CA . LEU A 1 73 ? -1.176 -2.874 0.973 1.00 97.75 73 LEU A CA 1
ATOM 580 C C . LEU A 1 73 ? -1.379 -1.615 1.835 1.00 97.75 73 LEU A C 1
ATOM 582 O O . LEU A 1 73 ? -2.241 -1.607 2.714 1.00 97.75 73 LEU A O 1
ATOM 586 N N . ARG A 1 74 ? -0.635 -0.532 1.572 1.00 97.75 74 ARG A N 1
ATOM 587 C CA . ARG A 1 74 ? -0.836 0.773 2.234 1.00 97.75 74 ARG A CA 1
ATOM 588 C C . ARG A 1 74 ? -2.252 1.293 2.012 1.00 97.75 74 ARG A C 1
ATOM 590 O O . ARG A 1 74 ? -2.899 1.711 2.970 1.00 97.75 74 ARG A O 1
ATOM 597 N N . LEU A 1 75 ? -2.740 1.231 0.772 1.00 96.50 75 LEU A N 1
ATOM 598 C CA . LEU A 1 75 ? -4.101 1.628 0.426 1.00 96.50 75 LEU A CA 1
ATOM 599 C C . LEU A 1 75 ? -5.129 0.787 1.193 1.00 96.50 75 LEU A C 1
ATOM 601 O O . LEU A 1 75 ? -6.048 1.351 1.785 1.00 96.50 75 LEU A O 1
ATOM 605 N N . ALA A 1 76 ? -4.954 -0.534 1.245 1.00 94.62 76 ALA A N 1
ATOM 606 C CA . ALA A 1 76 ? -5.841 -1.429 1.984 1.00 94.62 76 ALA A CA 1
ATOM 607 C C . ALA A 1 76 ? -5.902 -1.085 3.482 1.00 94.62 76 ALA A C 1
ATOM 609 O O . ALA A 1 76 ? -6.988 -0.871 4.016 1.00 94.62 76 ALA A O 1
ATOM 610 N N . LEU A 1 77 ? -4.745 -0.946 4.137 1.00 92.62 77 LEU A N 1
ATOM 611 C CA . LEU A 1 77 ? -4.638 -0.651 5.572 1.00 92.62 77 LEU A CA 1
ATOM 612 C C . LEU A 1 77 ? -5.320 0.660 5.968 1.00 92.62 77 LEU A C 1
ATOM 614 O O . LEU A 1 77 ? -6.012 0.732 6.983 1.00 92.62 77 LEU A O 1
ATOM 618 N N . VAL A 1 78 ? -5.115 1.718 5.186 1.00 93.44 78 VAL A N 1
ATOM 619 C CA . VAL A 1 78 ? -5.686 3.027 5.516 1.00 93.44 78 VAL A CA 1
ATOM 620 C C . VAL A 1 78 ? -7.175 3.107 5.180 1.00 93.44 78 VAL A C 1
ATOM 622 O O . VAL A 1 78 ? -7.925 3.749 5.915 1.00 93.44 78 VAL A O 1
ATOM 625 N N . SER A 1 79 ? -7.626 2.396 4.142 1.00 90.25 79 SER A N 1
ATOM 626 C CA . SER A 1 79 ? -9.045 2.333 3.764 1.00 90.25 79 SER A CA 1
ATOM 627 C C . SER A 1 79 ? -9.919 1.812 4.901 1.00 90.25 79 SER A C 1
ATOM 629 O O . SER A 1 79 ? -11.042 2.286 5.073 1.00 90.25 79 SER A O 1
ATOM 631 N N . GLU A 1 80 ? -9.382 0.914 5.734 1.00 82.62 80 GLU A N 1
ATOM 632 C CA . GLU A 1 80 ? -10.077 0.396 6.917 1.00 82.62 80 GLU A CA 1
ATOM 633 C C . GLU A 1 80 ? -10.555 1.487 7.886 1.00 82.62 80 GLU A C 1
ATOM 635 O O . GLU A 1 80 ? -11.503 1.263 8.637 1.00 82.62 80 GLU A O 1
ATOM 640 N N . ASN A 1 81 ? -9.894 2.646 7.903 1.00 83.75 81 ASN A N 1
ATOM 641 C CA . ASN A 1 81 ? -10.152 3.710 8.871 1.00 83.75 81 ASN A CA 1
ATOM 642 C C . ASN A 1 81 ? -11.078 4.814 8.338 1.00 83.75 81 ASN A C 1
ATOM 644 O O . ASN A 1 81 ? -11.479 5.684 9.105 1.00 83.75 81 ASN A O 1
ATOM 648 N N . ILE A 1 82 ? -11.422 4.787 7.046 1.00 84.38 82 ILE A N 1
ATOM 649 C CA . ILE A 1 82 ? -12.240 5.820 6.385 1.00 84.38 82 ILE A CA 1
ATOM 650 C C . ILE A 1 82 ? -13.515 5.271 5.729 1.00 84.38 82 ILE A C 1
ATOM 652 O O . ILE A 1 82 ? -14.212 6.009 5.041 1.00 84.38 82 ILE A O 1
ATOM 656 N N . CYS A 1 83 ? -13.851 3.996 5.961 1.00 75.44 83 CYS A N 1
ATOM 657 C CA . CYS A 1 83 ? -15.137 3.402 5.575 1.00 75.44 83 CYS A CA 1
ATOM 658 C C . CYS A 1 83 ? -15.506 3.536 4.087 1.00 75.44 83 CYS A C 1
ATOM 660 O O . CYS A 1 83 ? -16.665 3.751 3.733 1.00 75.44 83 CYS A O 1
ATOM 662 N N . LEU A 1 84 ? -14.514 3.408 3.206 1.00 77.69 84 LEU A N 1
ATOM 663 C CA . LEU A 1 84 ? -14.732 3.433 1.761 1.00 77.69 84 LEU A CA 1
ATOM 664 C C . LEU A 1 84 ? -15.324 2.120 1.240 1.00 77.69 84 LEU A C 1
ATOM 666 O O . LEU A 1 84 ? -15.244 1.076 1.881 1.00 77.69 84 LEU A O 1
ATOM 670 N N . ASN A 1 85 ? -15.878 2.170 0.027 1.00 84.25 85 ASN A N 1
ATOM 671 C CA . ASN A 1 85 ? -16.318 0.976 -0.682 1.00 84.25 85 ASN A CA 1
ATOM 672 C C . ASN A 1 85 ? -15.096 0.115 -1.063 1.00 84.25 85 ASN A C 1
ATOM 674 O O . ASN A 1 85 ? -14.397 0.400 -2.037 1.00 84.25 85 ASN A O 1
ATOM 678 N N . PHE A 1 86 ? -14.839 -0.933 -0.278 1.00 87.62 8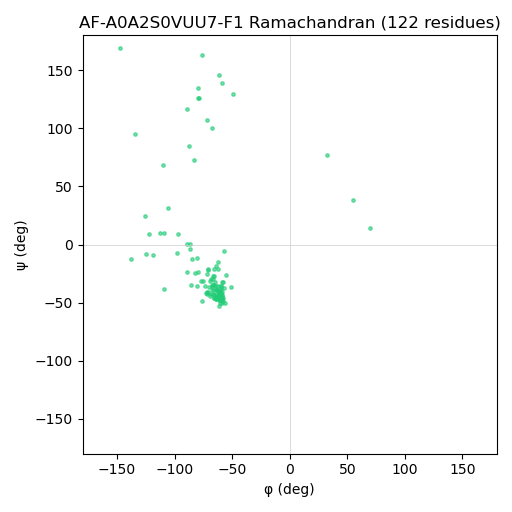6 PHE A N 1
ATOM 679 C CA . PHE A 1 86 ? -13.685 -1.814 -0.462 1.00 87.62 86 PHE A CA 1
ATOM 680 C C . PHE A 1 86 ? -13.749 -2.627 -1.757 1.00 87.62 86 PHE A C 1
ATOM 682 O O . PHE A 1 86 ? -12.708 -2.897 -2.353 1.00 87.62 86 PHE A O 1
ATOM 689 N N . GLU A 1 87 ? -14.949 -2.958 -2.239 1.00 87.56 87 GLU A N 1
ATOM 690 C CA . GLU A 1 87 ? -15.134 -3.664 -3.510 1.00 87.56 87 GLU A CA 1
ATOM 691 C C . GLU A 1 87 ? -14.588 -2.836 -4.678 1.00 87.56 87 GLU A C 1
ATOM 693 O O . GLU A 1 87 ? -13.826 -3.346 -5.498 1.00 87.56 87 GLU A O 1
ATOM 698 N N . GLN A 1 88 ? -14.878 -1.531 -4.703 1.00 89.56 88 GLN A N 1
ATOM 699 C CA . GLN A 1 88 ? -14.341 -0.633 -5.731 1.00 89.56 88 GLN A CA 1
ATOM 700 C C . GLN A 1 88 ? -12.813 -0.543 -5.687 1.00 89.56 88 GLN A C 1
ATOM 702 O O . GLN A 1 88 ? -12.174 -0.452 -6.732 1.00 89.56 88 GLN A O 1
ATOM 707 N N . ILE A 1 89 ? -12.210 -0.580 -4.496 1.00 92.06 89 ILE A N 1
ATOM 708 C CA . ILE A 1 89 ? -10.747 -0.562 -4.359 1.00 92.06 89 ILE A CA 1
ATOM 709 C C . ILE A 1 89 ? -10.145 -1.825 -4.977 1.00 92.06 89 ILE A C 1
ATOM 711 O O . ILE A 1 89 ? -9.207 -1.723 -5.768 1.00 92.06 89 ILE A O 1
ATOM 715 N N . ILE A 1 90 ? -10.705 -2.997 -4.669 1.00 94.50 90 ILE A N 1
ATOM 716 C CA . ILE A 1 90 ? -10.240 -4.268 -5.234 1.00 94.50 90 ILE A CA 1
ATOM 717 C C . ILE A 1 90 ? -10.377 -4.245 -6.760 1.00 94.50 90 ILE A C 1
ATOM 719 O O . ILE A 1 90 ? -9.403 -4.520 -7.456 1.00 94.50 90 ILE A O 1
ATOM 723 N N . VAL A 1 91 ? -11.547 -3.868 -7.285 1.00 94.69 91 VAL A N 1
ATOM 724 C CA . VAL A 1 91 ? -11.814 -3.834 -8.735 1.00 94.69 91 VAL A CA 1
ATOM 725 C C . VAL A 1 91 ? -10.852 -2.902 -9.474 1.00 94.69 91 VAL A C 1
ATOM 727 O O . VAL A 1 91 ? -10.369 -3.257 -10.547 1.00 94.69 91 VAL A O 1
ATOM 730 N N . ASN A 1 92 ? -10.544 -1.737 -8.903 1.00 95.44 92 ASN A N 1
ATOM 731 C CA . ASN A 1 92 ? -9.728 -0.730 -9.580 1.00 95.44 92 ASN A CA 1
ATOM 732 C C . ASN A 1 92 ? -8.222 -1.013 -9.506 1.00 95.44 92 ASN A C 1
ATOM 734 O O . ASN A 1 92 ? -7.509 -0.712 -10.460 1.00 95.44 92 ASN A O 1
ATOM 738 N N . TYR A 1 93 ? -7.729 -1.557 -8.390 1.00 96.94 93 TYR A N 1
ATOM 739 C CA . TYR A 1 93 ? -6.288 -1.656 -8.135 1.00 96.94 93 TYR A CA 1
ATOM 740 C C . TYR A 1 93 ? -5.743 -3.082 -8.208 1.00 96.94 93 TYR A C 1
ATOM 742 O O . TYR A 1 93 ? -4.656 -3.279 -8.746 1.00 96.94 93 TYR A O 1
ATOM 750 N N . ALA A 1 94 ? -6.474 -4.096 -7.733 1.00 96.94 94 ALA A N 1
ATOM 751 C CA . ALA A 1 94 ? -5.952 -5.464 -7.688 1.00 96.94 94 ALA A CA 1
ATOM 752 C C . ALA A 1 94 ? -5.501 -6.010 -9.061 1.00 96.94 94 ALA A C 1
ATOM 754 O O . ALA A 1 94 ? -4.476 -6.691 -9.096 1.00 96.94 94 ALA A O 1
ATOM 755 N N . PRO A 1 95 ? -6.175 -5.729 -10.196 1.00 97.56 95 PRO A N 1
ATOM 756 C CA . PRO A 1 95 ? -5.717 -6.203 -11.505 1.00 97.56 95 PRO A CA 1
ATOM 757 C C . PRO A 1 95 ? -4.380 -5.604 -11.971 1.00 97.56 95 PRO A C 1
ATOM 759 O O . PRO A 1 95 ? -3.731 -6.192 -12.830 1.00 97.56 95 PRO A O 1
ATOM 762 N N . LEU A 1 96 ? -3.978 -4.449 -11.431 1.00 97.12 96 LEU A N 1
ATOM 763 C CA . LEU A 1 96 ? -2.772 -3.719 -11.845 1.00 97.12 96 LEU A CA 1
ATOM 764 C C . LEU A 1 96 ? -1.522 -4.155 -11.068 1.00 97.12 96 LEU A C 1
ATOM 766 O O . LEU A 1 96 ? -0.401 -4.008 -11.548 1.00 97.12 96 LEU A O 1
ATOM 770 N N . VAL A 1 97 ? -1.729 -4.706 -9.872 1.00 97.12 97 VAL A N 1
ATOM 771 C CA . VAL A 1 97 ? -0.677 -5.035 -8.910 1.00 97.12 97 VAL A CA 1
ATOM 772 C C . VAL A 1 97 ? 0.022 -6.344 -9.278 1.00 97.12 97 VAL A C 1
ATOM 774 O O . VAL A 1 97 ? -0.632 -7.351 -9.573 1.00 97.12 97 VAL A O 1
ATOM 777 N N . SER A 1 98 ? 1.357 -6.333 -9.208 1.00 96.12 98 SER A N 1
ATOM 778 C CA . SER A 1 98 ? 2.216 -7.451 -9.606 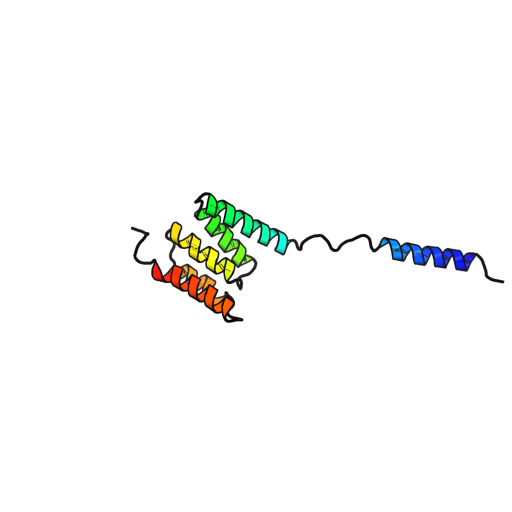1.00 96.12 98 SER A CA 1
ATOM 779 C C . SER A 1 98 ? 1.978 -8.722 -8.783 1.00 96.12 98 SER A C 1
ATOM 781 O O . SER A 1 98 ? 1.775 -8.680 -7.572 1.00 96.12 98 SER A O 1
ATOM 783 N N . GLU A 1 99 ? 2.117 -9.870 -9.446 1.00 95.25 99 GLU A N 1
ATOM 784 C CA . GLU A 1 99 ? 2.217 -11.208 -8.841 1.00 95.25 99 GLU A CA 1
ATOM 785 C C . GLU A 1 99 ? 3.477 -11.948 -9.330 1.00 95.25 99 GLU A C 1
ATOM 787 O O . GLU A 1 99 ? 3.536 -13.175 -9.344 1.00 95.25 99 GLU A O 1
ATOM 792 N N . GLY A 1 100 ? 4.499 -11.204 -9.765 1.00 95.75 100 GLY A N 1
ATOM 793 C CA . GLY A 1 100 ? 5.697 -11.751 -10.411 1.00 95.75 100 GLY A CA 1
ATOM 794 C C . GLY A 1 100 ? 6.535 -12.701 -9.547 1.00 95.75 100 GLY A C 1
ATOM 795 O O . GLY A 1 100 ? 7.380 -13.419 -10.078 1.00 95.75 100 GLY A O 1
ATOM 796 N N . ASN A 1 101 ? 6.321 -12.728 -8.229 1.00 96.56 101 ASN A N 1
ATOM 797 C CA . ASN A 1 101 ? 6.891 -13.722 -7.322 1.00 96.56 101 ASN A CA 1
ATOM 798 C C . ASN A 1 101 ? 5.946 -14.020 -6.143 1.00 96.56 101 ASN A C 1
ATOM 800 O O . ASN A 1 101 ? 4.972 -13.303 -5.908 1.00 96.56 101 ASN A O 1
ATOM 804 N N . GLU A 1 102 ? 6.257 -15.067 -5.375 1.00 97.50 102 GLU A N 1
ATOM 805 C CA . GLU A 1 102 ? 5.429 -15.511 -4.244 1.00 97.50 102 GLU A CA 1
ATOM 806 C C . GLU A 1 102 ? 5.254 -14.437 -3.163 1.00 97.50 102 GLU A C 1
ATOM 808 O O . GLU A 1 102 ? 4.172 -14.318 -2.595 1.00 97.50 102 GLU A O 1
ATOM 813 N N . SER A 1 103 ? 6.280 -13.618 -2.909 1.00 96.94 103 SER A N 1
ATOM 814 C CA . SER A 1 103 ? 6.202 -12.520 -1.936 1.00 96.94 103 SER A CA 1
ATOM 815 C C . SER A 1 103 ? 5.212 -11.445 -2.389 1.00 96.94 103 SER A C 1
ATOM 817 O O . SER A 1 103 ? 4.333 -11.043 -1.630 1.00 96.94 103 SER A O 1
ATOM 819 N N . GLN A 1 104 ? 5.287 -11.035 -3.657 1.00 97.50 104 GLN A N 1
ATOM 820 C CA . GLN A 1 104 ? 4.355 -10.080 -4.257 1.00 97.50 104 GLN A CA 1
ATOM 821 C C . GLN A 1 104 ? 2.915 -10.597 -4.217 1.00 97.50 104 GLN A C 1
ATOM 823 O O . GLN A 1 104 ? 2.012 -9.881 -3.779 1.00 97.50 104 GLN A O 1
ATOM 828 N N . LYS A 1 105 ? 2.714 -11.867 -4.586 1.00 98.00 105 LYS A N 1
ATOM 829 C CA . LYS A 1 105 ? 1.408 -12.521 -4.499 1.00 98.00 105 LYS A CA 1
ATOM 830 C C . LYS A 1 105 ? 0.876 -12.532 -3.063 1.00 98.00 105 LYS A C 1
ATOM 832 O O . LYS A 1 105 ? -0.253 -12.115 -2.834 1.00 98.00 105 LYS A O 1
ATOM 837 N N . ALA A 1 106 ? 1.704 -12.906 -2.088 1.00 98.06 106 ALA A N 1
ATOM 838 C CA . ALA A 1 106 ? 1.314 -12.925 -0.680 1.00 98.06 106 ALA A CA 1
ATOM 839 C C . ALA A 1 106 ? 0.920 -11.533 -0.151 1.00 98.06 106 ALA A C 1
ATOM 841 O O . ALA A 1 106 ? -0.060 -11.409 0.585 1.00 98.06 106 ALA A O 1
ATOM 842 N N . ILE A 1 107 ? 1.642 -10.474 -0.537 1.00 98.31 107 ILE A N 1
ATOM 843 C CA . ILE A 1 107 ? 1.314 -9.092 -0.144 1.00 98.31 107 ILE A CA 1
ATOM 844 C C . ILE A 1 107 ? -0.022 -8.654 -0.759 1.00 98.31 107 ILE A C 1
ATOM 846 O O . ILE A 1 107 ? -0.852 -8.057 -0.068 1.00 98.31 107 ILE A O 1
ATOM 850 N N . LYS A 1 108 ? -0.256 -8.966 -2.038 1.00 97.81 108 LYS A N 1
ATOM 851 C CA . LYS A 1 108 ? -1.522 -8.675 -2.723 1.00 97.81 108 LYS A CA 1
ATOM 852 C C . LYS A 1 108 ? -2.696 -9.432 -2.099 1.00 97.81 108 LYS A C 1
ATOM 854 O O . LYS A 1 108 ? -3.737 -8.828 -1.841 1.00 97.81 108 LYS A O 1
ATOM 859 N N . ASP A 1 109 ? -2.518 -10.718 -1.811 1.00 97.00 109 ASP A N 1
ATOM 860 C CA . ASP A 1 109 ? -3.528 -11.551 -1.155 1.00 97.00 109 ASP A CA 1
ATOM 861 C C . ASP A 1 109 ? -3.870 -11.001 0.235 1.00 97.00 109 ASP A C 1
ATOM 863 O O . ASP A 1 109 ? -5.046 -10.859 0.571 1.00 97.00 109 ASP A O 1
ATOM 867 N N . LEU A 1 110 ? -2.864 -10.590 1.016 1.00 95.94 110 LEU A N 1
ATOM 868 C CA . LEU A 1 110 ? -3.074 -9.928 2.304 1.00 95.94 110 LEU A CA 1
ATOM 869 C C . LEU A 1 110 ? -3.896 -8.642 2.154 1.00 95.94 110 LEU A C 1
ATOM 871 O O . LEU A 1 110 ? -4.860 -8.446 2.894 1.00 95.94 110 LEU A O 1
ATOM 875 N N . ALA A 1 111 ? -3.556 -7.781 1.193 1.00 95.88 111 ALA A N 1
ATOM 876 C CA . ALA A 1 111 ? -4.308 -6.556 0.931 1.00 95.88 111 ALA A CA 1
ATOM 877 C C . ALA A 1 111 ? -5.779 -6.852 0.574 1.00 95.88 111 ALA A C 1
ATOM 879 O O . ALA A 1 111 ? -6.688 -6.234 1.132 1.00 95.88 111 ALA A O 1
ATOM 880 N N . ASN A 1 112 ? -6.031 -7.852 -0.276 1.00 94.38 112 ASN A N 1
ATOM 881 C CA . ASN A 1 112 ? -7.384 -8.286 -0.634 1.00 94.38 112 ASN A CA 1
ATOM 882 C C . ASN A 1 112 ? -8.160 -8.845 0.568 1.00 94.38 112 ASN A C 1
ATOM 884 O O . ASN A 1 112 ? -9.354 -8.571 0.705 1.00 94.38 112 ASN A O 1
ATOM 888 N N . ILE A 1 113 ? -7.501 -9.591 1.461 1.00 92.75 113 ILE A N 1
ATOM 889 C CA . ILE A 1 113 ? -8.105 -10.094 2.704 1.00 92.75 113 ILE A CA 1
ATOM 890 C C . ILE A 1 113 ? -8.509 -8.934 3.618 1.00 92.75 113 ILE A C 1
ATOM 892 O O . ILE A 1 113 ? -9.620 -8.943 4.151 1.00 92.75 113 ILE A O 1
ATOM 896 N N . LEU A 1 114 ? -7.653 -7.923 3.791 1.00 90.69 114 LEU A N 1
ATOM 897 C CA . LEU A 1 114 ? -7.975 -6.742 4.605 1.00 90.69 114 LEU A CA 1
ATOM 898 C C . LEU A 1 114 ? -9.212 -6.017 4.059 1.00 90.69 114 LEU A C 1
ATOM 900 O O . LEU A 1 114 ? -10.145 -5.733 4.810 1.00 90.69 114 LEU A O 1
ATOM 904 N N . LEU A 1 115 ? -9.264 -5.817 2.742 1.00 90.31 115 LEU A N 1
ATOM 905 C CA . LEU A 1 115 ? -10.389 -5.176 2.059 1.00 90.31 115 LEU A CA 1
ATOM 906 C C . LEU A 1 115 ? -11.679 -6.021 2.103 1.00 90.31 115 LEU A C 1
ATOM 908 O O . LEU A 1 115 ? -12.769 -5.473 2.238 1.00 90.31 115 LEU A O 1
ATOM 912 N N . SER A 1 116 ? -11.580 -7.352 2.047 1.00 86.12 116 SER A N 1
ATOM 913 C CA . SER A 1 116 ? -12.750 -8.249 2.011 1.00 86.12 116 SER A CA 1
ATOM 914 C C . SER A 1 116 ? -13.303 -8.596 3.398 1.00 86.12 116 SER A C 1
ATOM 916 O O . SER A 1 116 ? -14.511 -8.750 3.573 1.00 86.12 116 SER A O 1
ATOM 918 N N . SER A 1 117 ? -12.436 -8.725 4.407 1.00 76.19 117 SER A N 1
ATOM 919 C CA . SER A 1 117 ? -12.811 -9.180 5.756 1.00 76.19 117 SER A CA 1
ATOM 920 C C . SER A 1 117 ? -13.637 -8.161 6.546 1.00 76.19 117 SER A C 1
ATOM 922 O O . SER A 1 117 ? -14.358 -8.537 7.473 1.00 76.19 117 SER A O 1
ATOM 924 N N . LYS A 1 118 ? -13.563 -6.870 6.196 1.00 64.38 118 LYS A N 1
ATOM 925 C CA . LYS A 1 118 ? -14.107 -5.777 7.019 1.00 64.38 118 LYS A CA 1
ATOM 926 C C . LYS A 1 118 ? -15.346 -5.077 6.479 1.00 64.38 118 LYS A C 1
ATOM 928 O O . LYS A 1 118 ? -15.819 -4.148 7.134 1.00 64.38 118 LYS A O 1
ATOM 933 N N . ASN A 1 119 ? -15.971 -5.611 5.431 1.00 57.44 119 ASN A N 1
ATOM 934 C CA . ASN A 1 119 ? -17.322 -5.212 5.009 1.00 57.44 119 ASN A CA 1
ATOM 935 C C . ASN A 1 119 ? -18.404 -5.369 6.112 1.00 57.44 119 ASN A C 1
ATOM 937 O O . ASN A 1 119 ? -19.533 -4.941 5.908 1.00 57.44 119 ASN A O 1
ATOM 941 N N . ASN A 1 120 ? -18.080 -5.934 7.289 1.00 52.12 120 ASN A N 1
ATOM 942 C CA . ASN A 1 120 ? -19.067 -6.317 8.304 1.00 52.12 120 ASN A CA 1
ATOM 943 C C . ASN A 1 120 ? -18.971 -5.638 9.691 1.00 52.12 120 ASN A C 1
ATOM 945 O O . ASN A 1 120 ? -19.889 -5.844 10.484 1.00 52.12 120 ASN A O 1
ATOM 949 N N . HIS A 1 121 ? -17.927 -4.863 10.045 1.00 52.25 121 HIS A N 1
ATOM 950 C CA . HIS A 1 121 ? -17.701 -4.570 11.483 1.00 52.25 121 HIS A CA 1
ATOM 951 C C . HIS A 1 121 ? -17.308 -3.157 11.949 1.00 52.25 121 HIS A C 1
ATOM 953 O O . HIS A 1 121 ? -17.395 -2.932 13.155 1.00 52.25 121 HIS A O 1
ATOM 959 N N . LYS A 1 122 ? -16.909 -2.200 11.098 1.00 52.78 122 LYS A N 1
ATOM 960 C CA . LYS A 1 122 ? -16.451 -0.874 11.594 1.00 52.78 122 LYS A CA 1
ATOM 961 C C . LYS A 1 122 ? -17.161 0.358 11.037 1.00 52.78 122 LYS A C 1
ATOM 963 O O . LYS A 1 122 ? -16.965 1.442 11.568 1.00 52.78 122 LYS A O 1
ATOM 968 N N . CYS A 1 123 ? -18.013 0.186 10.036 1.00 56.38 123 CYS A N 1
ATOM 969 C CA . CYS A 1 123 ? -18.784 1.268 9.434 1.00 56.38 123 CYS A CA 1
ATOM 970 C C . CYS A 1 123 ? -20.255 1.077 9.812 1.00 56.38 123 CYS A C 1
ATOM 972 O O . CYS A 1 123 ? -21.066 0.647 8.995 1.00 56.38 123 CYS A O 1
ATOM 974 N N . LYS A 1 124 ? -20.556 1.267 11.097 1.00 50.06 124 LYS A N 1
ATOM 975 C CA . LYS A 1 124 ? -21.911 1.335 11.651 1.00 50.06 124 LYS A CA 1
ATOM 976 C C . LYS A 1 124 ? -22.045 2.621 12.441 1.00 50.06 124 LYS A C 1
ATOM 978 O O . LYS A 1 124 ? -21.067 2.949 13.147 1.00 50.06 124 LYS A O 1
#

Organism: NCBI:txid2172099